Protein AF-A0A060Y9U3-F1 (afdb_monomer_lite)

Secondary structure (DSSP, 8-state):
-------THHHHHHHHHHHHHHHHSS-TTTTS-HHHHHHHHHHSPPP--S----

Radius of 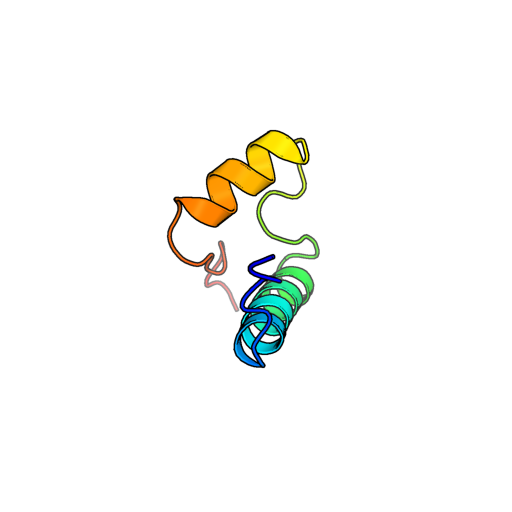gyration: 12.89 Å; chains: 1; bounding box: 35×19×32 Å

pLDDT: mean 87.97, std 13.68, range [46.59, 97.31]

Organism: Oncorhynchus mykiss (NCBI:txid8022)

Sequence (54 aa):
MDEGQYDGKVDVWSLGITCVELAERKPPLFNMNAMSALYHIAQNESPTLQSSDW

Foldseek 3Di:
DPDDPPDCVVVVLVVVQVVLCVVVVAGPPRVPDPVVVVVCVVPPDRDDRPDPDD

Structure (mmCIF, N/CA/C/O backbone):
data_AF-A0A060Y9U3-F1
#
_entry.id   AF-A0A060Y9U3-F1
#
loop_
_atom_site.group_PDB
_atom_site.id
_atom_site.type_symbol
_atom_site.label_atom_id
_atom_site.label_alt_id
_atom_site.label_comp_id
_atom_site.label_asym_id
_atom_site.label_entity_id
_atom_site.label_seq_id
_atom_site.pdbx_PDB_ins_code
_atom_site.Cartn_x
_atom_site.Cartn_y
_atom_site.Cartn_z
_atom_site.occupancy
_atom_site.B_iso_or_equiv
_atom_site.auth_seq_id
_atom_site.auth_comp_id
_atom_site.auth_asym_id
_atom_site.auth_atom_id
_atom_site.pdbx_PDB_model_num
ATOM 1 N N . MET A 1 1 ? 16.059 4.089 -21.081 1.00 46.59 1 MET A N 1
ATOM 2 C CA . MET A 1 1 ? 15.138 4.725 -20.125 1.00 46.59 1 MET A CA 1
ATOM 3 C C . MET A 1 1 ? 14.099 3.674 -19.851 1.00 46.59 1 MET A C 1
ATOM 5 O O . MET A 1 1 ? 13.236 3.475 -20.691 1.00 46.59 1 MET A O 1
ATOM 9 N N . ASP A 1 2 ? 14.275 2.912 -18.778 1.00 51.38 2 ASP A N 1
ATOM 10 C CA . ASP A 1 2 ? 13.2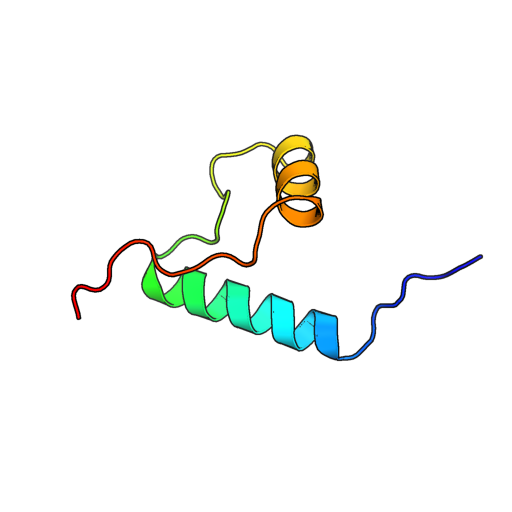56 1.986 -18.297 1.00 51.38 2 ASP A CA 1
ATOM 11 C C . ASP A 1 2 ? 12.111 2.835 -17.739 1.00 51.38 2 ASP A C 1
ATOM 13 O O . ASP A 1 2 ? 12.064 3.161 -16.553 1.00 51.38 2 ASP A O 1
ATOM 17 N N . GLU A 1 3 ? 11.256 3.318 -18.643 1.00 50.59 3 GLU A N 1
ATOM 18 C CA . GLU A 1 3 ? 9.941 3.819 -18.275 1.00 50.59 3 GLU A CA 1
ATOM 19 C C . GLU A 1 3 ? 9.255 2.728 -17.466 1.00 50.59 3 GLU A C 1
ATOM 21 O O . GLU A 1 3 ? 9.251 1.555 -17.845 1.00 50.59 3 GLU A O 1
ATOM 26 N N . GLY A 1 4 ? 8.752 3.142 -16.308 1.00 58.16 4 GLY A N 1
ATOM 27 C CA . GLY A 1 4 ? 8.150 2.278 -15.322 1.00 58.16 4 GLY A CA 1
ATOM 28 C C . GLY A 1 4 ? 7.242 1.219 -15.928 1.00 58.16 4 GLY A C 1
ATOM 29 O O . GLY A 1 4 ? 6.487 1.462 -16.868 1.00 58.16 4 GLY A O 1
ATOM 30 N N . GLN A 1 5 ? 7.289 0.040 -15.315 1.00 62.34 5 GLN A N 1
ATOM 31 C CA . GLN A 1 5 ? 6.286 -1.007 -15.462 1.00 62.34 5 GLN A CA 1
AT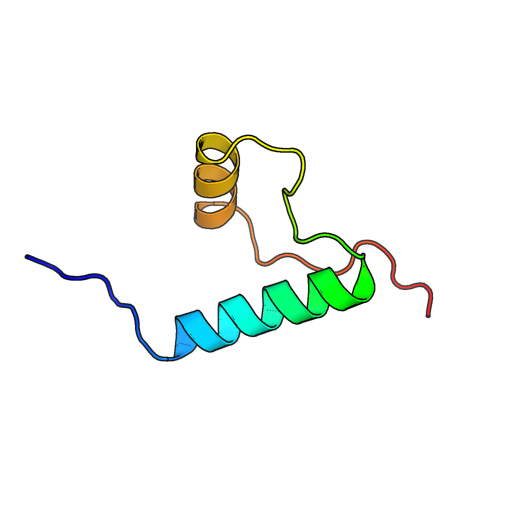OM 32 C C . GLN A 1 5 ? 4.940 -0.532 -14.891 1.00 62.34 5 GLN A C 1
ATOM 34 O O . GLN A 1 5 ? 4.431 -1.064 -13.910 1.00 62.34 5 GLN A O 1
ATOM 39 N N . TYR A 1 6 ? 4.372 0.506 -15.494 1.00 70.62 6 TYR A N 1
ATOM 40 C CA . TYR A 1 6 ? 2.979 0.881 -15.357 1.00 70.62 6 TYR A CA 1
ATOM 41 C C . TYR A 1 6 ? 2.203 -0.056 -16.290 1.00 70.62 6 TYR A C 1
ATOM 43 O O . TYR A 1 6 ? 1.879 0.282 -17.426 1.00 70.62 6 TYR A O 1
ATOM 51 N N . ASP A 1 7 ? 2.029 -1.305 -15.856 1.00 84.69 7 ASP A N 1
ATOM 52 C CA . ASP A 1 7 ? 1.111 -2.243 -16.500 1.00 84.69 7 ASP A CA 1
ATOM 53 C C . ASP A 1 7 ? -0.282 -2.108 -15.868 1.00 84.69 7 ASP A C 1
ATOM 55 O O . ASP A 1 7 ? -0.440 -1.462 -14.837 1.00 84.69 7 ASP A O 1
ATOM 59 N N . GLY A 1 8 ? -1.311 -2.732 -16.445 1.00 90.12 8 GLY A N 1
ATOM 60 C CA . GLY A 1 8 ? -2.678 -2.615 -15.916 1.00 90.12 8 GLY A CA 1
ATOM 61 C C . GLY A 1 8 ? -2.856 -3.057 -14.450 1.00 90.12 8 GLY A C 1
ATOM 62 O O . GLY A 1 8 ? -3.907 -2.803 -13.867 1.00 90.12 8 GLY A O 1
ATOM 63 N N . LYS A 1 9 ? -1.863 -3.694 -13.810 1.00 90.19 9 LYS A N 1
ATOM 64 C CA . LYS A 1 9 ? -1.942 -4.055 -12.386 1.00 90.19 9 LYS A CA 1
ATOM 65 C C . LYS A 1 9 ? -1.829 -2.839 -11.472 1.00 90.19 9 LYS A C 1
ATOM 67 O O . LYS A 1 9 ? -2.343 -2.894 -10.358 1.00 90.19 9 LYS A O 1
ATOM 72 N N . VAL A 1 10 ? -1.198 -1.750 -11.916 1.00 91.12 10 VAL A N 1
ATOM 73 C CA . VAL A 1 10 ? -1.111 -0.509 -11.123 1.00 91.12 10 VAL A CA 1
ATOM 74 C C . VAL A 1 10 ? -2.484 0.134 -10.927 1.00 91.12 10 VAL A C 1
ATOM 76 O O . VAL A 1 10 ? -2.772 0.641 -9.842 1.00 91.12 10 VAL A O 1
ATOM 79 N N . ASP A 1 11 ? -3.362 0.032 -11.928 1.00 94.44 11 ASP A N 1
ATOM 80 C CA . ASP A 1 11 ? -4.746 0.497 -11.841 1.00 94.44 11 ASP A CA 1
ATOM 81 C C . ASP A 1 11 ? -5.548 -0.393 -10.889 1.00 94.44 11 ASP A C 1
ATOM 83 O O . ASP A 1 11 ? -6.321 0.107 -10.075 1.00 94.44 11 ASP A O 1
ATOM 87 N N . VAL A 1 12 ? -5.321 -1.713 -10.926 1.00 95.69 12 VAL A N 1
ATOM 88 C CA . VAL A 1 12 ? -5.945 -2.663 -9.987 1.00 95.69 12 VAL A CA 1
ATOM 89 C C . VAL A 1 12 ? -5.511 -2.382 -8.549 1.00 95.69 12 VAL A C 1
ATOM 91 O O . VAL A 1 12 ? -6.347 -2.376 -7.645 1.00 95.69 12 VAL A O 1
ATOM 94 N N . TRP A 1 13 ? -4.224 -2.113 -8.324 1.00 94.19 13 TRP A N 1
ATOM 95 C CA . TRP A 1 13 ? -3.723 -1.728 -7.006 1.00 94.19 13 TRP A CA 1
ATOM 96 C C . TRP A 1 13 ? -4.342 -0.408 -6.538 1.00 94.19 13 TRP A C 1
ATOM 98 O O . TRP A 1 13 ? -4.869 -0.339 -5.428 1.00 94.19 13 TRP A O 1
ATOM 108 N N . SER A 1 14 ? -4.364 0.607 -7.406 1.00 95.69 14 SER A N 1
ATOM 109 C CA . SER A 1 14 ? -4.968 1.912 -7.108 1.00 95.69 14 SER A CA 1
ATOM 110 C C . SER A 1 14 ? -6.459 1.789 -6.788 1.00 95.69 14 SER A C 1
ATOM 112 O O . SER A 1 14 ? -6.924 2.385 -5.821 1.00 95.69 14 SER A O 1
ATOM 114 N N . LEU A 1 15 ? -7.196 0.945 -7.519 1.00 96.94 15 LEU A N 1
ATOM 115 C CA . LEU A 1 15 ? -8.594 0.630 -7.225 1.00 96.94 15 LEU A CA 1
ATOM 116 C C . LEU A 1 15 ? -8.754 -0.017 -5.841 1.00 96.94 15 LEU A C 1
ATOM 118 O O . LEU A 1 15 ? -9.671 0.339 -5.106 1.00 96.94 15 LEU A O 1
ATOM 122 N N . GLY A 1 16 ? -7.856 -0.929 -5.459 1.00 96.31 16 GLY A N 1
ATOM 123 C CA . GLY A 1 16 ? -7.830 -1.515 -4.117 1.00 96.31 16 GLY A CA 1
ATOM 124 C C . GLY A 1 16 ? -7.659 -0.458 -3.022 1.00 96.31 16 GLY A C 1
ATOM 125 O O . GLY A 1 16 ? -8.412 -0.456 -2.048 1.00 96.31 16 GLY A O 1
ATOM 126 N N . ILE A 1 17 ? -6.737 0.491 -3.216 1.00 97.00 17 ILE A N 1
ATOM 127 C CA . ILE A 1 17 ? -6.551 1.636 -2.312 1.00 97.00 17 ILE A CA 1
ATOM 128 C C . ILE A 1 17 ? -7.815 2.503 -2.244 1.00 97.00 17 ILE A C 1
ATOM 130 O O . ILE A 1 17 ? -8.237 2.861 -1.146 1.00 97.00 17 ILE A O 1
ATOM 134 N N . THR A 1 18 ? -8.461 2.786 -3.379 1.00 96.88 18 THR A N 1
ATOM 135 C CA . THR A 1 18 ? -9.733 3.526 -3.414 1.00 96.88 18 THR A CA 1
ATOM 136 C C . THR A 1 18 ? -10.844 2.793 -2.659 1.00 96.88 18 THR A C 1
ATOM 138 O O . THR A 1 18 ? -11.598 3.423 -1.924 1.00 96.88 18 THR A O 1
ATOM 141 N N . CYS A 1 19 ? -10.949 1.466 -2.775 1.00 96.19 19 CYS A N 1
ATOM 142 C CA . CYS A 1 19 ? -11.920 0.685 -2.004 1.00 96.19 19 CYS A CA 1
ATOM 143 C C . CYS A 1 19 ? -11.682 0.798 -0.488 1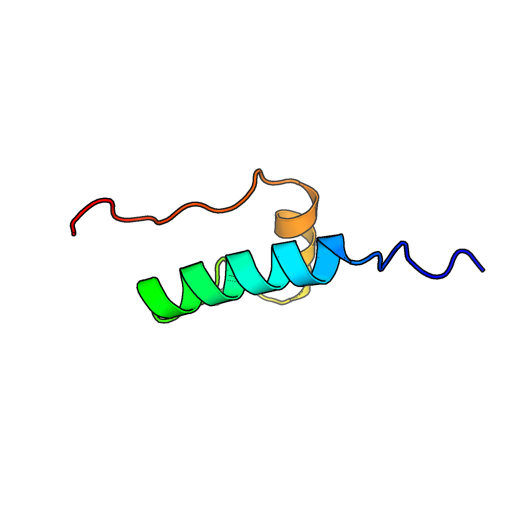.00 96.19 19 CYS A C 1
ATOM 145 O O . CYS A 1 19 ? -12.644 0.960 0.264 1.00 96.19 19 CYS A O 1
ATOM 147 N N . VAL A 1 20 ? -10.420 0.762 -0.041 1.00 94.88 20 VAL A N 1
ATOM 148 C CA . VAL A 1 20 ? -10.063 0.997 1.372 1.00 94.88 20 VAL A CA 1
ATOM 149 C C . VAL A 1 20 ? -10.431 2.419 1.793 1.00 94.88 20 VAL A C 1
ATOM 151 O O . VAL A 1 20 ? -11.055 2.613 2.834 1.00 94.88 20 VAL A O 1
ATOM 154 N N . GLU A 1 21 ? -10.125 3.416 0.965 1.00 95.88 21 GLU A N 1
ATOM 155 C CA . GLU A 1 21 ? -10.477 4.812 1.229 1.00 95.88 21 GLU A CA 1
ATOM 156 C C . GLU A 1 21 ? -11.992 5.025 1.341 1.00 95.88 21 GLU A C 1
ATOM 158 O O . GLU A 1 21 ? -12.439 5.766 2.212 1.00 95.88 21 GLU A O 1
ATOM 163 N N . LEU A 1 22 ? -12.801 4.359 0.515 1.00 95.25 22 LEU A N 1
ATOM 164 C CA . LEU A 1 22 ? -14.260 4.436 0.607 1.00 95.25 22 LEU A CA 1
ATOM 165 C C . LEU A 1 22 ? -14.791 3.845 1.920 1.00 95.25 22 LEU A C 1
ATOM 167 O O . LEU A 1 22 ? -15.752 4.378 2.479 1.00 95.25 22 LEU A O 1
ATOM 171 N N . ALA A 1 23 ? -14.164 2.780 2.424 1.00 93.50 23 ALA A N 1
ATOM 172 C CA . ALA A 1 23 ? -14.538 2.153 3.688 1.00 93.50 23 ALA A CA 1
ATOM 173 C C . ALA A 1 23 ? -14.089 2.978 4.911 1.00 93.50 23 ALA A C 1
ATOM 175 O O . ALA A 1 23 ? -14.855 3.155 5.857 1.00 93.50 23 ALA A O 1
ATOM 176 N N . GLU A 1 24 ? -12.870 3.527 4.889 1.00 92.44 24 GLU A N 1
ATOM 177 C CA . GLU A 1 24 ? -12.240 4.183 6.049 1.00 92.44 24 GLU A CA 1
ATOM 178 C C . GLU A 1 24 ? -12.254 5.722 5.982 1.00 92.44 24 GLU A C 1
ATOM 180 O O . GLU A 1 24 ? -11.807 6.406 6.907 1.00 92.44 24 GLU A O 1
ATOM 185 N N . ARG A 1 25 ? -12.788 6.291 4.893 1.00 93.94 25 ARG A N 1
ATOM 186 C CA . ARG A 1 25 ? -12.787 7.726 4.529 1.00 93.94 25 ARG A CA 1
ATOM 187 C C . ARG A 1 25 ? -11.405 8.350 4.339 1.00 93.94 25 ARG A C 1
ATOM 189 O O . ARG A 1 25 ? -11.305 9.570 4.195 1.00 93.94 25 ARG A O 1
ATOM 196 N N . LYS A 1 26 ? -10.346 7.544 4.393 1.00 94.50 26 LYS A N 1
ATOM 197 C CA . LYS A 1 26 ? -8.954 7.950 4.197 1.00 94.50 26 LYS A CA 1
ATOM 198 C C . LYS A 1 26 ? -8.180 6.788 3.581 1.00 94.50 26 LYS A C 1
ATOM 200 O O . LYS A 1 26 ? -8.400 5.652 3.996 1.00 94.50 26 LYS A O 1
ATOM 205 N N . PRO A 1 27 ? -7.255 7.046 2.646 1.00 95.38 27 PRO A N 1
ATOM 206 C CA . PRO A 1 27 ? -6.372 6.003 2.157 1.00 95.38 27 PRO A CA 1
ATOM 207 C C . PRO A 1 27 ? -5.358 5.598 3.245 1.00 95.38 27 PRO A C 1
ATOM 209 O O . PRO A 1 27 ? -5.09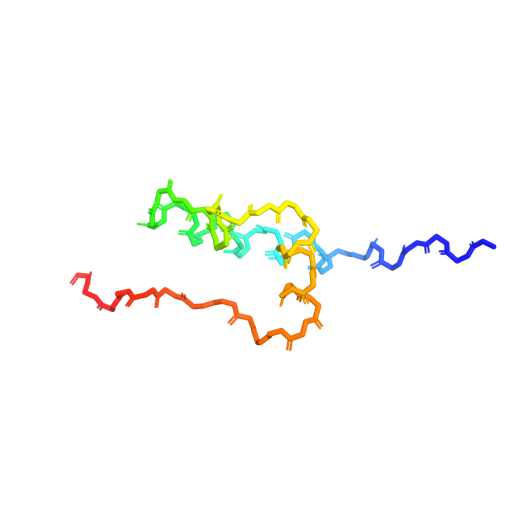5 6.366 4.184 1.00 95.38 27 PRO A O 1
ATOM 212 N N . PRO A 1 28 ? -4.723 4.423 3.112 1.00 95.25 28 PRO A N 1
ATOM 213 C CA . PRO A 1 28 ? -3.605 4.032 3.961 1.00 95.25 28 PRO A CA 1
ATOM 214 C C . PRO A 1 28 ? -2.510 5.107 3.968 1.00 95.25 28 PRO A C 1
ATOM 216 O O . PRO A 1 28 ? -2.231 5.735 2.949 1.00 95.25 28 PRO A O 1
ATOM 219 N N . LEU A 1 29 ? -1.861 5.302 5.119 1.00 95.44 29 LEU A N 1
ATOM 220 C CA . LEU A 1 29 ? -0.734 6.235 5.297 1.00 95.44 29 LEU A CA 1
ATOM 221 C C . LEU A 1 29 ? -1.067 7.733 5.106 1.00 95.44 29 LEU A C 1
ATOM 223 O O . LEU A 1 29 ? -0.151 8.550 5.080 1.00 95.44 29 LEU A O 1
ATOM 227 N N . PHE A 1 30 ? -2.347 8.125 5.058 1.00 95.12 30 PHE A N 1
ATOM 228 C CA . PHE A 1 30 ? -2.792 9.513 4.824 1.00 95.12 30 PHE A CA 1
ATOM 229 C C . PHE A 1 30 ? -2.137 10.578 5.729 1.00 95.12 30 PHE A C 1
ATOM 231 O O . PHE A 1 30 ? -1.930 11.712 5.309 1.00 95.12 30 PHE A O 1
ATOM 238 N N . ASN A 1 31 ? -1.798 10.230 6.974 1.00 95.56 31 ASN A N 1
ATOM 239 C CA . ASN A 1 31 ? -1.191 11.166 7.931 1.00 95.56 31 ASN A CA 1
ATOM 240 C C . ASN A 1 31 ? 0.349 11.250 7.825 1.00 95.56 31 ASN A C 1
ATOM 242 O O . ASN A 1 31 ? 0.975 11.944 8.627 1.00 95.56 31 ASN A O 1
ATOM 246 N N . MET A 1 32 ? 0.979 10.520 6.900 1.00 96.12 32 MET A N 1
ATOM 247 C CA . MET A 1 32 ? 2.429 10.542 6.685 1.00 96.12 32 MET A CA 1
ATOM 248 C C . MET A 1 32 ? 2.820 11.560 5.610 1.00 96.12 32 MET A C 1
ATOM 250 O O . MET A 1 32 ? 2.044 11.881 4.714 1.00 96.12 32 MET A O 1
ATOM 254 N N . ASN A 1 33 ? 4.064 12.045 5.660 1.00 97.31 33 ASN A N 1
ATOM 255 C CA . ASN A 1 33 ? 4.615 12.801 4.536 1.00 97.31 33 ASN A CA 1
ATOM 256 C C . ASN A 1 33 ? 4.832 11.874 3.323 1.00 97.31 33 ASN A C 1
ATOM 258 O O . ASN A 1 33 ? 5.038 10.668 3.481 1.00 97.31 33 ASN A O 1
ATOM 262 N N . ALA A 1 34 ? 4.846 12.450 2.119 1.00 94.62 34 ALA A N 1
ATOM 263 C CA . ALA A 1 34 ? 4.914 11.688 0.872 1.00 94.62 34 ALA A CA 1
ATOM 264 C C . ALA A 1 34 ? 6.146 10.769 0.768 1.00 94.62 34 ALA A C 1
ATOM 266 O O . ALA A 1 34 ? 6.026 9.644 0.292 1.00 94.62 34 ALA A O 1
ATOM 267 N N . MET A 1 35 ? 7.316 11.206 1.250 1.00 96.31 35 MET A N 1
ATOM 268 C CA . MET A 1 35 ? 8.546 10.405 1.186 1.00 96.31 35 MET A CA 1
ATOM 269 C C . MET A 1 35 ? 8.482 9.186 2.111 1.00 96.31 35 MET A C 1
ATOM 271 O O . MET A 1 35 ? 8.856 8.085 1.712 1.00 96.31 35 MET A O 1
ATOM 275 N N . SER A 1 36 ? 7.972 9.360 3.332 1.00 96.12 36 SER A N 1
ATOM 276 C CA . SER A 1 36 ? 7.753 8.251 4.266 1.00 96.12 36 SER A CA 1
ATOM 277 C C . SER A 1 36 ? 6.682 7.287 3.752 1.00 96.12 36 SER A C 1
ATOM 279 O O . SER A 1 36 ? 6.872 6.077 3.835 1.00 96.12 36 SER A O 1
ATOM 281 N N . ALA A 1 37 ? 5.595 7.802 3.170 1.00 96.00 37 ALA A N 1
ATOM 282 C CA . ALA A 1 37 ? 4.553 6.970 2.575 1.00 96.00 37 ALA A CA 1
ATOM 283 C C . ALA A 1 37 ? 5.097 6.121 1.414 1.00 96.00 37 ALA A C 1
ATOM 285 O O . ALA A 1 37 ? 4.849 4.920 1.376 1.00 96.00 37 ALA A O 1
ATOM 286 N N . LEU A 1 38 ? 5.905 6.710 0.523 1.00 95.44 38 LEU A N 1
ATOM 287 C CA . LEU A 1 38 ? 6.552 5.998 -0.584 1.00 95.44 38 LEU A CA 1
ATOM 288 C C . LEU A 1 38 ? 7.420 4.834 -0.082 1.00 95.44 38 LEU A C 1
ATOM 290 O O . LEU A 1 38 ? 7.354 3.731 -0.623 1.00 95.44 38 LEU A O 1
ATOM 294 N N . TYR A 1 39 ? 8.209 5.072 0.970 1.00 96.38 39 TYR A N 1
ATOM 295 C CA . TYR A 1 39 ? 9.052 4.041 1.575 1.00 96.38 39 TYR A CA 1
ATOM 296 C C . TYR A 1 39 ? 8.219 2.874 2.117 1.00 96.38 39 TYR A C 1
ATOM 298 O O . TYR A 1 39 ? 8.534 1.715 1.854 1.00 96.38 39 TYR A O 1
ATOM 306 N N . HIS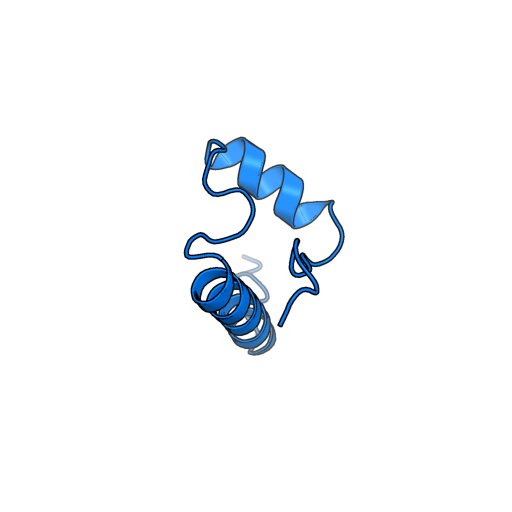 A 1 40 ? 7.126 3.174 2.821 1.00 95.00 40 HIS A N 1
ATOM 307 C CA . HIS A 1 40 ? 6.230 2.151 3.354 1.00 95.00 40 HIS A CA 1
ATOM 308 C C . HIS A 1 40 ? 5.468 1.393 2.262 1.00 95.00 40 HIS A C 1
ATOM 310 O O . HIS A 1 40 ? 5.314 0.183 2.388 1.00 95.00 40 HIS A O 1
ATOM 316 N N . ILE A 1 41 ? 5.047 2.052 1.177 1.00 94.88 41 ILE A N 1
ATOM 317 C CA . ILE A 1 41 ? 4.387 1.394 0.034 1.00 94.88 41 ILE A CA 1
ATOM 318 C C . ILE A 1 41 ? 5.304 0.348 -0.611 1.00 94.88 41 ILE A C 1
ATOM 320 O O . ILE A 1 41 ? 4.834 -0.708 -1.018 1.00 94.88 41 ILE A O 1
ATOM 324 N N . ALA A 1 42 ? 6.608 0.622 -0.693 1.00 92.69 42 ALA A N 1
ATOM 325 C CA . ALA A 1 42 ? 7.562 -0.285 -1.324 1.00 92.69 42 ALA A CA 1
ATOM 326 C C . ALA A 1 42 ? 7.954 -1.493 -0.452 1.00 92.69 42 ALA A C 1
ATOM 328 O O . ALA A 1 42 ? 8.453 -2.479 -0.991 1.00 92.69 42 ALA A O 1
ATOM 329 N N . GLN A 1 43 ? 7.791 -1.411 0.876 1.00 94.38 43 GLN A N 1
ATOM 330 C CA . GLN A 1 43 ? 8.298 -2.428 1.811 1.00 94.38 43 GLN A CA 1
ATOM 331 C C . GLN A 1 43 ? 7.226 -3.205 2.566 1.00 94.38 43 GLN A C 1
ATOM 333 O O . GLN A 1 43 ? 7.462 -4.356 2.930 1.00 94.38 43 GLN A O 1
ATOM 338 N N . ASN A 1 44 ? 6.088 -2.581 2.855 1.00 93.12 44 ASN A N 1
ATOM 339 C CA . ASN A 1 44 ? 5.035 -3.222 3.625 1.00 93.12 44 ASN A CA 1
ATOM 340 C C . ASN A 1 44 ? 4.229 -4.186 2.744 1.00 93.12 44 ASN A C 1
ATOM 342 O O . ASN A 1 44 ? 4.184 -4.065 1.520 1.00 93.12 44 ASN A O 1
ATOM 346 N N . GLU A 1 45 ? 3.532 -5.118 3.391 1.00 93.00 45 GLU A N 1
ATOM 347 C CA . GLU A 1 45 ? 2.503 -5.910 2.723 1.00 93.00 45 GLU A CA 1
ATOM 348 C C . GLU A 1 45 ? 1.316 -5.036 2.287 1.00 93.00 45 GLU A C 1
ATOM 350 O O . GLU A 1 45 ? 1.155 -3.888 2.716 1.00 93.00 45 GLU A O 1
ATOM 355 N N . SER A 1 46 ? 0.471 -5.595 1.416 1.00 91.94 46 SER A N 1
ATOM 356 C CA . SER A 1 46 ? -0.722 -4.896 0.935 1.00 91.94 46 SER A CA 1
ATOM 357 C C . SER A 1 46 ? -1.644 -4.523 2.103 1.00 91.94 46 SER A C 1
ATOM 359 O O . SER A 1 46 ? -1.890 -5.362 2.971 1.00 91.94 46 SER A O 1
ATOM 361 N N . PRO A 1 47 ? -2.167 -3.286 2.137 1.00 93.38 47 PRO A N 1
ATOM 362 C CA . PRO A 1 47 ? -3.008 -2.829 3.232 1.00 93.38 47 PRO A CA 1
ATOM 363 C C . PRO A 1 47 ? -4.323 -3.610 3.281 1.00 93.38 47 PRO A C 1
ATOM 365 O O . PRO A 1 47 ? -4.895 -3.973 2.252 1.00 93.38 47 PRO A O 1
ATOM 368 N N . THR A 1 48 ? -4.822 -3.817 4.494 1.00 91.94 48 THR A N 1
ATOM 369 C CA . THR A 1 48 ? -6.128 -4.419 4.772 1.00 91.94 48 THR A CA 1
ATOM 370 C C . THR A 1 48 ? -7.001 -3.428 5.532 1.00 91.94 48 THR A C 1
ATOM 372 O O . THR A 1 48 ? -6.497 -2.452 6.088 1.00 91.94 48 THR A O 1
ATOM 375 N N . LEU A 1 49 ? -8.306 -3.694 5.592 1.00 91.56 49 LEU A N 1
ATOM 376 C CA . LEU A 1 49 ? -9.211 -2.923 6.443 1.00 91.56 49 LEU A CA 1
ATOM 377 C C . LEU A 1 49 ? -8.821 -3.087 7.920 1.00 91.56 49 LEU A C 1
ATOM 379 O O . LEU A 1 49 ? -8.517 -4.194 8.369 1.00 91.56 49 LEU A O 1
ATOM 383 N N . GLN A 1 50 ? -8.821 -1.985 8.665 1.00 83.62 50 GLN A N 1
ATOM 384 C CA . GLN A 1 50 ? -8.446 -1.936 10.082 1.00 83.62 50 GLN A CA 1
ATOM 385 C C . GLN A 1 50 ? -9.544 -2.470 11.001 1.00 83.62 50 GLN A C 1
ATOM 387 O O . GLN A 1 50 ? -9.249 -2.982 12.079 1.00 83.62 50 GLN A O 1
ATOM 392 N N . SER A 1 51 ? -10.805 -2.353 10.585 1.00 77.25 51 SER A N 1
ATOM 393 C CA . SER A 1 51 ? -11.949 -2.925 11.289 1.00 77.25 51 SER A CA 1
ATOM 394 C C . SER A 1 51 ? -12.596 -3.999 10.422 1.00 77.25 51 SER A C 1
ATOM 396 O O . SER A 1 51 ? -12.748 -3.842 9.211 1.00 77.25 51 SER A O 1
ATOM 398 N N . SER A 1 52 ? -12.951 -5.109 11.065 1.00 67.81 52 SER A N 1
ATOM 399 C CA . SER A 1 52 ? -13.774 -6.171 10.476 1.00 67.81 52 SER A CA 1
ATOM 400 C C . SER A 1 52 ? -15.237 -6.061 10.915 1.00 67.81 52 SER A C 1
ATOM 402 O O . SER A 1 52 ? -16.000 -7.000 10.702 1.00 67.81 52 SER A O 1
ATOM 404 N N . ASP A 1 53 ? -15.617 -4.946 11.545 1.00 65.19 53 ASP A N 1
ATOM 405 C CA . ASP A 1 53 ? -16.965 -4.722 12.052 1.00 65.19 53 ASP A CA 1
ATOM 406 C C . ASP A 1 53 ? -17.824 -4.155 10.919 1.00 65.19 53 ASP A C 1
ATOM 408 O O . ASP A 1 53 ? -17.714 -2.982 10.551 1.00 65.19 53 ASP A O 1
ATOM 412 N N . TRP A 1 54 ? -18.649 -5.021 10.340 1.00 60.19 54 TRP A N 1
ATOM 413 C CA . TRP A 1 54 ? -19.654 -4.695 9.331 1.00 60.19 54 TRP A CA 1
ATOM 414 C C . TRP A 1 54 ? -21.057 -4.990 9.859 1.00 60.19 54 TRP A C 1
ATOM 416 O O . TRP A 1 54 ? -21.210 -5.943 10.659 1.00 60.19 54 TRP A O 1
#

InterPro domains:
  IPR011009 Protein kinase-like domain superfamily [SSF56112] (3-49)
  IPR051234 TAO Serine/Threonine-Protein Kinase [PTHR47167] (1-54)